Protein AF-R7G7U0-F1 (afdb_monomer)

Structure (mmCIF, N/CA/C/O backbone):
data_AF-R7G7U0-F1
#
_entry.id   AF-R7G7U0-F1
#
loop_
_atom_site.group_PDB
_atom_site.id
_atom_site.type_symbol
_atom_site.label_atom_id
_atom_site.label_alt_id
_atom_site.label_comp_id
_atom_site.label_asym_id
_atom_site.label_entity_id
_atom_site.label_seq_id
_atom_site.pdbx_PDB_ins_code
_atom_site.Cartn_x
_atom_site.Cartn_y
_atom_site.Cartn_z
_atom_site.occupancy
_atom_site.B_iso_or_equiv
_atom_site.auth_seq_id
_atom_site.auth_comp_id
_atom_site.auth_asym_id
_atom_site.auth_atom_id
_atom_site.pdbx_PDB_model_num
ATOM 1 N N . MET A 1 1 ? 10.341 2.850 2.775 1.00 69.00 1 MET A N 1
ATOM 2 C CA . MET A 1 1 ? 10.466 1.374 2.747 1.00 69.00 1 MET A CA 1
ATOM 3 C C . MET A 1 1 ? 9.469 0.712 1.801 1.00 69.00 1 MET A C 1
ATOM 5 O O . MET A 1 1 ? 9.904 -0.131 1.030 1.00 69.00 1 MET A O 1
ATOM 9 N N . GLY A 1 2 ? 8.189 1.120 1.785 1.00 83.19 2 GLY A N 1
ATOM 10 C CA . GLY A 1 2 ? 7.154 0.522 0.919 1.00 83.19 2 GLY A CA 1
ATOM 11 C C . GLY A 1 2 ? 7.521 0.407 -0.568 1.00 83.19 2 GLY A C 1
ATOM 12 O O . GLY A 1 2 ? 7.420 -0.680 -1.118 1.00 83.19 2 GLY A O 1
ATOM 13 N N . ILE A 1 3 ? 8.057 1.471 -1.183 1.00 89.25 3 ILE A N 1
ATOM 14 C CA . ILE A 1 3 ? 8.444 1.461 -2.610 1.00 89.25 3 ILE A CA 1
ATOM 15 C C . ILE A 1 3 ? 9.543 0.430 -2.893 1.00 89.25 3 ILE A C 1
ATOM 17 O O . ILE A 1 3 ? 9.443 -0.331 -3.847 1.00 89.25 3 ILE A O 1
ATOM 21 N N . VAL A 1 4 ? 10.581 0.386 -2.052 1.00 91.31 4 VAL A N 1
ATOM 22 C CA . VAL A 1 4 ? 11.732 -0.514 -2.235 1.00 91.31 4 VAL A CA 1
ATOM 23 C C . VAL A 1 4 ? 11.305 -1.975 -2.089 1.00 91.31 4 VAL A C 1
ATOM 25 O O . VAL A 1 4 ? 11.663 -2.803 -2.920 1.00 91.31 4 VAL A O 1
ATOM 28 N N . LEU A 1 5 ? 10.495 -2.281 -1.070 1.00 90.25 5 LEU A N 1
ATOM 29 C CA . LEU A 1 5 ? 9.931 -3.617 -0.856 1.00 90.25 5 LEU A CA 1
ATOM 30 C C . LEU A 1 5 ?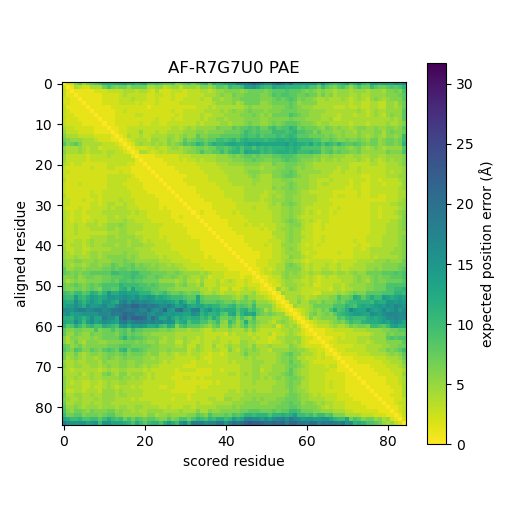 8.980 -4.025 -1.985 1.00 90.25 5 LEU A C 1
ATOM 32 O O . LEU A 1 5 ? 9.085 -5.139 -2.488 1.00 90.25 5 LEU A O 1
ATOM 36 N N . SER A 1 6 ? 8.100 -3.119 -2.418 1.00 88.75 6 SER A N 1
ATOM 37 C CA . SER A 1 6 ? 7.187 -3.352 -3.541 1.00 88.75 6 SER A CA 1
ATOM 38 C C . SER A 1 6 ? 7.951 -3.637 -4.832 1.00 88.75 6 SER A C 1
ATOM 40 O O . SER A 1 6 ? 7.612 -4.573 -5.549 1.00 88.75 6 SER A O 1
ATOM 42 N N . PHE A 1 7 ? 9.006 -2.870 -5.111 1.00 91.25 7 PHE A N 1
ATOM 43 C CA . PHE A 1 7 ? 9.824 -3.060 -6.303 1.00 91.25 7 PHE A CA 1
ATOM 44 C C . PHE A 1 7 ? 10.603 -4.376 -6.253 1.00 91.25 7 PHE A C 1
ATOM 46 O O . PHE A 1 7 ? 10.581 -5.131 -7.220 1.00 91.25 7 PHE A O 1
ATOM 53 N N . ALA A 1 8 ? 11.238 -4.694 -5.121 1.00 92.44 8 ALA A N 1
ATOM 54 C CA . ALA A 1 8 ? 11.943 -5.963 -4.940 1.00 92.44 8 ALA A CA 1
ATOM 55 C C . ALA A 1 8 ? 10.998 -7.168 -5.089 1.00 92.44 8 ALA A C 1
ATOM 57 O O . ALA A 1 8 ? 11.337 -8.149 -5.751 1.00 92.44 8 ALA A O 1
ATOM 58 N N . PHE A 1 9 ? 9.791 -7.072 -4.526 1.00 91.31 9 PHE A N 1
ATOM 59 C CA . PHE A 1 9 ? 8.759 -8.095 -4.666 1.00 91.31 9 PHE A CA 1
ATOM 60 C C . PHE A 1 9 ? 8.301 -8.249 -6.122 1.00 91.31 9 PHE A C 1
ATOM 62 O O . PHE A 1 9 ? 8.246 -9.369 -6.628 1.00 91.31 9 PHE A O 1
ATOM 69 N N . ALA A 1 10 ? 8.029 -7.140 -6.817 1.00 88.69 10 ALA A N 1
ATOM 70 C CA . ALA A 1 10 ? 7.641 -7.150 -8.227 1.00 88.69 10 ALA A CA 1
ATOM 71 C C . ALA A 1 10 ? 8.743 -7.737 -9.120 1.00 88.69 10 ALA A C 1
ATOM 73 O O . ALA A 1 10 ? 8.449 -8.545 -9.997 1.00 88.69 10 ALA A O 1
ATOM 74 N N . TYR A 1 11 ? 10.006 -7.398 -8.861 1.00 90.12 11 TYR A N 1
ATOM 75 C CA . TYR A 1 11 ? 11.145 -7.931 -9.605 1.00 90.12 11 TYR A CA 1
ATOM 76 C C . TYR A 1 11 ? 11.273 -9.455 -9.463 1.00 90.12 11 TYR A C 1
ATOM 78 O O . TYR A 1 11 ? 11.560 -10.146 -10.437 1.00 90.12 11 TYR A O 1
ATOM 86 N N . PHE A 1 12 ? 11.016 -9.993 -8.265 1.00 92.06 12 PHE A N 1
ATOM 87 C CA . PHE A 1 12 ? 11.086 -11.433 -8.013 1.00 92.06 12 PHE A CA 1
ATOM 88 C C . PHE A 1 12 ? 9.865 -12.200 -8.551 1.00 92.06 12 PHE A C 1
ATOM 90 O O . PHE A 1 12 ? 10.017 -13.265 -9.144 1.00 92.06 12 PHE A O 1
ATOM 97 N N . MET A 1 13 ? 8.654 -11.670 -8.355 1.00 90.12 13 MET A N 1
ATOM 98 C CA . MET A 1 13 ? 7.402 -12.376 -8.668 1.00 90.12 13 MET A CA 1
ATOM 99 C C . MET A 1 13 ? 6.901 -12.162 -10.100 1.00 90.12 13 MET A C 1
ATOM 101 O O . MET A 1 13 ? 6.173 -13.005 -10.623 1.00 90.12 13 MET A O 1
ATOM 105 N N . LEU A 1 14 ? 7.265 -11.051 -10.747 1.00 87.19 14 LEU A N 1
ATOM 106 C CA . LEU A 1 14 ? 6.758 -10.663 -12.067 1.00 87.19 14 LEU A CA 1
ATOM 107 C C . LEU A 1 14 ? 7.886 -10.487 -13.101 1.00 87.19 14 LEU A C 1
ATOM 109 O O . LEU A 1 14 ? 7.904 -9.478 -13.800 1.00 87.19 14 LEU A O 1
ATOM 113 N N . PRO A 1 15 ? 8.797 -11.459 -13.297 1.00 82.50 15 PRO A N 1
ATOM 114 C CA . PRO A 1 15 ? 10.003 -11.283 -14.120 1.00 82.50 15 PRO A CA 1
ATOM 115 C C . PRO A 1 15 ? 9.735 -10.970 -15.604 1.00 82.50 15 PRO A C 1
ATOM 117 O O . PRO A 1 15 ? 10.642 -10.566 -16.323 1.00 82.50 15 PRO A O 1
ATOM 120 N N . LYS A 1 16 ? 8.500 -11.170 -16.082 1.00 84.38 16 LYS A N 1
ATOM 121 C CA . LYS A 1 16 ? 8.081 -10.873 -17.462 1.00 84.38 16 LYS A CA 1
ATOM 122 C C . LYS A 1 16 ? 7.583 -9.436 -17.664 1.00 84.38 16 LYS A C 1
ATOM 124 O O . LYS A 1 16 ? 7.353 -9.041 -18.802 1.00 84.38 16 LYS A O 1
ATOM 129 N N . LEU A 1 17 ? 7.359 -8.679 -16.590 1.00 83.69 17 LEU A N 1
ATOM 130 C CA . LEU A 1 17 ? 6.858 -7.310 -16.671 1.00 83.69 17 LEU A CA 1
ATOM 131 C C . LEU A 1 17 ? 8.007 -6.341 -16.990 1.00 83.69 17 LEU A C 1
ATOM 133 O O . LEU A 1 17 ? 9.143 -6.551 -16.575 1.00 83.69 17 LEU A O 1
ATOM 137 N N . SER A 1 18 ? 7.719 -5.258 -17.714 1.00 88.38 18 SER A N 1
ATOM 138 C CA . SER A 1 18 ? 8.718 -4.214 -17.974 1.00 88.38 18 SER A CA 1
ATOM 139 C C . SER A 1 18 ? 9.199 -3.573 -16.668 1.00 88.38 18 SER A C 1
ATOM 141 O O . SER A 1 18 ? 8.384 -3.162 -15.839 1.00 88.38 18 SER A O 1
ATOM 143 N N . THR A 1 19 ? 10.515 -3.410 -16.506 1.00 87.69 19 THR A N 1
ATOM 144 C CA . THR A 1 19 ? 11.128 -2.768 -15.329 1.00 87.69 19 THR A CA 1
ATOM 145 C C . THR A 1 19 ? 10.584 -1.356 -15.093 1.00 87.69 19 THR A C 1
ATOM 147 O O . THR A 1 19 ? 10.386 -0.943 -13.950 1.00 87.69 19 THR A O 1
ATOM 150 N N . THR A 1 20 ? 10.272 -0.622 -16.165 1.00 86.75 20 THR A N 1
ATOM 151 C CA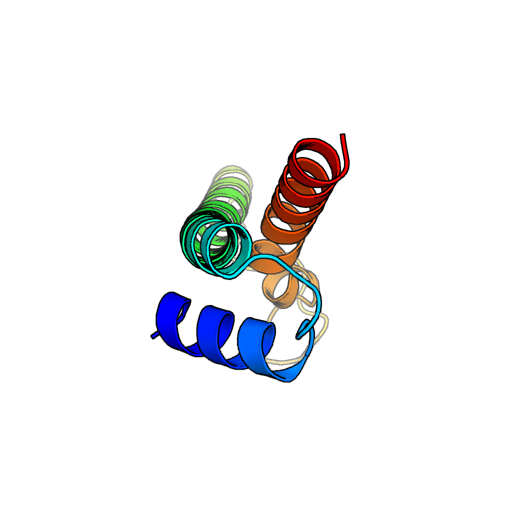 . THR A 1 20 ? 9.663 0.713 -16.080 1.00 86.75 20 THR A CA 1
ATOM 152 C C . THR A 1 20 ? 8.252 0.644 -15.496 1.00 86.75 20 THR A C 1
ATOM 154 O O . THR A 1 20 ? 7.909 1.438 -14.621 1.00 86.75 20 THR A O 1
ATOM 157 N N . ALA A 1 21 ? 7.451 -0.341 -15.915 1.00 86.75 21 ALA A N 1
ATOM 158 C CA . ALA A 1 21 ? 6.114 -0.564 -15.367 1.00 86.75 21 ALA A CA 1
ATOM 159 C C . ALA A 1 21 ? 6.175 -0.995 -13.891 1.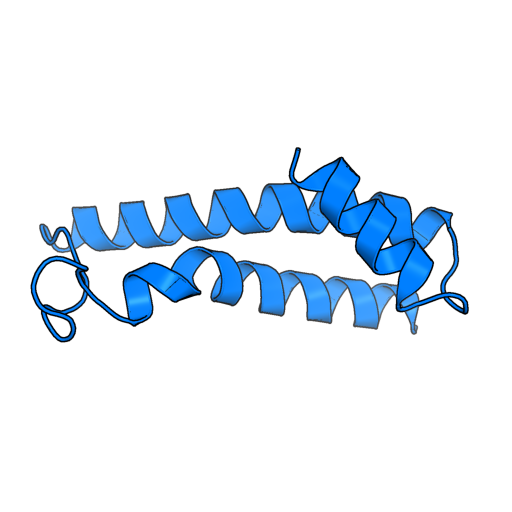00 86.75 21 ALA A C 1
ATOM 161 O O . ALA A 1 21 ? 5.383 -0.515 -13.083 1.00 86.75 21 ALA A O 1
ATOM 162 N N . MET A 1 22 ? 7.157 -1.821 -13.507 1.00 89.38 22 MET A N 1
ATOM 163 C CA . MET A 1 22 ? 7.388 -2.188 -12.103 1.00 89.38 22 MET A CA 1
ATOM 164 C C . MET A 1 22 ? 7.717 -0.973 -11.232 1.00 89.38 22 MET A C 1
ATOM 166 O O . MET A 1 22 ? 7.197 -0.854 -10.122 1.00 89.38 22 MET A O 1
ATOM 170 N N . LEU A 1 23 ? 8.575 -0.070 -11.718 1.00 90.44 23 LEU A N 1
ATOM 171 C CA . LEU A 1 23 ? 8.966 1.134 -10.987 1.00 90.44 23 LEU A CA 1
ATOM 172 C C . LEU A 1 23 ? 7.766 2.068 -10.789 1.00 90.44 23 LEU A C 1
ATOM 174 O O . LEU A 1 23 ? 7.473 2.463 -9.660 1.00 90.44 23 LEU A O 1
ATOM 178 N N . ILE A 1 24 ? 7.044 2.367 -11.875 1.00 89.50 24 ILE A N 1
ATOM 179 C CA . ILE A 1 24 ? 5.850 3.222 -11.847 1.00 89.50 24 ILE A CA 1
ATOM 180 C C . ILE A 1 24 ? 4.792 2.608 -10.930 1.00 89.50 24 ILE A C 1
ATOM 182 O O . ILE A 1 24 ? 4.303 3.281 -10.024 1.00 89.50 24 ILE A O 1
ATOM 186 N N . GLY A 1 25 ? 4.498 1.316 -11.102 1.00 90.25 25 GLY A N 1
ATOM 187 C CA . GLY A 1 25 ? 3.554 0.589 -10.260 1.00 90.25 25 GLY A CA 1
ATOM 188 C C . GLY A 1 25 ? 3.939 0.648 -8.783 1.00 90.25 25 GLY A C 1
ATOM 189 O O . GLY A 1 25 ? 3.106 0.981 -7.951 1.00 90.25 25 GLY A O 1
ATOM 190 N N . SER A 1 26 ? 5.209 0.429 -8.441 1.00 92.19 26 SER A N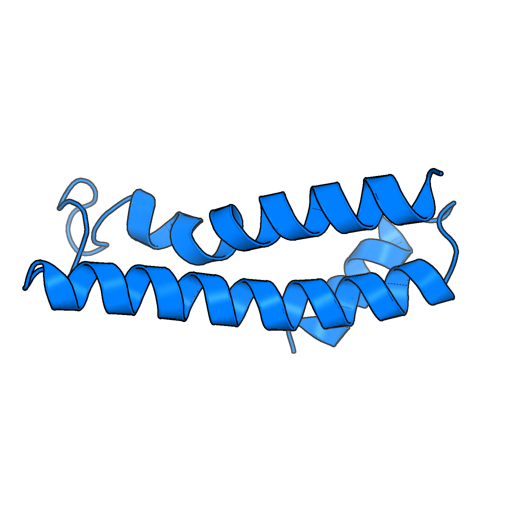 1
ATOM 191 C CA . SER A 1 26 ? 5.673 0.450 -7.044 1.00 92.19 26 SER A CA 1
ATOM 192 C C . SER A 1 26 ? 5.516 1.819 -6.374 1.00 92.19 26 SER A C 1
ATOM 194 O O . SER A 1 26 ? 5.195 1.894 -5.184 1.00 92.19 26 SER A O 1
ATOM 196 N N . ILE A 1 27 ? 5.724 2.903 -7.126 1.00 92.12 27 ILE A N 1
ATOM 197 C CA . ILE A 1 27 ? 5.520 4.275 -6.643 1.00 92.12 27 ILE A CA 1
ATOM 198 C C . ILE A 1 27 ? 4.028 4.542 -6.448 1.00 92.12 27 ILE A C 1
ATOM 200 O O . ILE A 1 27 ? 3.624 4.937 -5.354 1.00 92.12 27 ILE A O 1
ATOM 204 N N . VAL A 1 28 ? 3.216 4.279 -7.478 1.00 92.00 28 VAL A N 1
ATOM 205 C CA . VAL A 1 28 ? 1.765 4.503 -7.446 1.00 92.00 28 VAL A CA 1
ATOM 206 C C . VAL A 1 28 ? 1.146 3.743 -6.279 1.00 92.00 28 VAL A C 1
ATOM 208 O O . VAL A 1 28 ? 0.537 4.366 -5.418 1.00 92.00 28 VAL A O 1
ATOM 211 N N . MET A 1 29 ? 1.416 2.440 -6.179 1.00 91.75 29 MET A N 1
ATOM 212 C CA . MET A 1 29 ? 0.869 1.554 -5.147 1.00 91.75 29 MET A CA 1
ATOM 213 C C . MET A 1 29 ? 1.264 1.957 -3.722 1.00 91.75 29 MET A C 1
ATOM 215 O O . MET A 1 29 ? 0.499 1.782 -2.772 1.00 91.75 29 MET A O 1
ATOM 219 N N . SER A 1 30 ? 2.467 2.510 -3.544 1.00 92.88 30 SER A N 1
ATOM 220 C CA . SER A 1 30 ? 2.907 2.998 -2.233 1.00 92.88 30 SER A CA 1
ATOM 221 C C . SER A 1 30 ? 2.163 4.263 -1.807 1.00 92.88 30 SER A C 1
ATOM 223 O O . SER A 1 30 ? 1.883 4.434 -0.621 1.00 92.88 30 SER A O 1
ATOM 225 N N . ILE A 1 31 ? 1.852 5.144 -2.759 1.00 92.56 31 ILE A N 1
ATOM 226 C CA . ILE A 1 31 ? 1.116 6.388 -2.510 1.00 92.56 31 ILE A CA 1
ATOM 227 C C . ILE A 1 31 ? -0.366 6.077 -2.290 1.00 92.56 31 ILE A C 1
ATOM 229 O O . ILE A 1 31 ? -0.949 6.514 -1.300 1.00 92.56 31 ILE A O 1
ATOM 233 N N . THR A 1 32 ? -0.974 5.276 -3.165 1.00 92.75 32 THR A N 1
ATOM 234 C CA . THR A 1 32 ? -2.397 4.925 -3.088 1.00 92.75 32 THR A CA 1
ATOM 235 C C . THR A 1 32 ? -2.722 4.115 -1.840 1.00 92.75 32 THR A C 1
ATOM 237 O O . THR A 1 32 ? -3.771 4.341 -1.246 1.00 92.75 32 THR A O 1
ATOM 240 N N . GLY A 1 33 ? -1.817 3.250 -1.369 1.00 92.19 33 GLY A N 1
ATOM 241 C CA . GLY A 1 33 ? -1.987 2.563 -0.085 1.00 92.19 33 GLY A CA 1
ATOM 242 C C . GLY A 1 33 ? -2.094 3.524 1.108 1.00 92.19 33 GLY A C 1
ATOM 243 O O . GLY A 1 33 ? -2.982 3.364 1.942 1.00 92.19 33 GLY A O 1
ATOM 244 N N . GLN A 1 34 ? -1.249 4.562 1.164 1.00 92.88 34 GLN A N 1
ATOM 245 C CA . GLN A 1 34 ? -1.313 5.583 2.222 1.00 92.88 34 GLN A CA 1
ATOM 246 C C . GLN A 1 34 ? -2.579 6.437 2.105 1.00 92.88 34 GLN A C 1
ATOM 248 O O . GLN A 1 34 ? -3.234 6.717 3.105 1.00 92.88 34 GLN A O 1
ATOM 253 N N . ILE A 1 35 ? -2.950 6.823 0.881 1.00 92.94 35 ILE A N 1
ATOM 254 C CA . ILE A 1 35 ? -4.184 7.577 0.630 1.00 92.94 35 ILE A CA 1
ATOM 255 C C . ILE A 1 35 ? -5.411 6.765 1.056 1.00 92.94 35 ILE A C 1
ATOM 257 O O . ILE A 1 35 ? -6.307 7.322 1.682 1.00 92.94 35 ILE A O 1
ATOM 261 N N . GLY A 1 36 ? -5.446 5.463 0.759 1.00 91.75 36 GLY A N 1
ATOM 262 C CA . GLY A 1 36 ? -6.529 4.569 1.169 1.00 91.75 36 GLY A CA 1
ATOM 263 C C . GLY A 1 36 ? -6.713 4.532 2.684 1.00 91.75 36 GLY A C 1
ATOM 264 O O . GLY A 1 36 ? -7.824 4.727 3.173 1.00 91.75 36 GLY A O 1
ATOM 265 N N . ASP A 1 37 ? -5.614 4.383 3.423 1.00 91.38 37 ASP A N 1
ATOM 266 C CA . ASP A 1 37 ? -5.619 4.381 4.891 1.00 91.38 37 ASP A CA 1
ATOM 267 C C . ASP A 1 37 ? -6.154 5.701 5.476 1.00 91.38 37 ASP A C 1
ATOM 269 O O . ASP A 1 37 ? -6.997 5.722 6.380 1.00 91.38 37 ASP A O 1
ATOM 273 N N . LEU A 1 38 ? -5.725 6.830 4.901 1.00 93.31 38 LEU A N 1
ATOM 274 C CA . LEU A 1 38 ? -6.198 8.158 5.291 1.00 93.31 38 LEU A CA 1
ATOM 275 C C . LEU A 1 38 ? -7.675 8.372 4.940 1.00 93.31 38 LEU A C 1
ATOM 277 O O . LEU A 1 38 ? -8.412 8.946 5.742 1.00 93.31 38 LEU A O 1
ATOM 281 N N . ALA A 1 39 ? -8.123 7.902 3.774 1.00 92.50 39 ALA A N 1
ATOM 282 C CA . ALA A 1 39 ? -9.511 8.012 3.340 1.00 92.50 39 ALA A CA 1
ATOM 283 C C . ALA A 1 39 ? -10.444 7.239 4.280 1.00 92.50 39 ALA A C 1
ATOM 285 O O . ALA A 1 39 ? -11.429 7.794 4.772 1.00 92.50 39 ALA A O 1
ATOM 286 N N . PHE A 1 40 ? -10.101 5.993 4.612 1.00 92.25 40 PHE A N 1
ATOM 287 C CA . PHE A 1 40 ? -10.860 5.197 5.575 1.00 92.25 40 PHE A CA 1
ATOM 288 C C . PHE A 1 40 ? -10.800 5.784 6.986 1.00 92.25 40 PHE A C 1
ATOM 290 O O . PHE A 1 40 ? -11.824 5.863 7.666 1.00 92.25 40 PHE A O 1
ATOM 297 N N . SER A 1 41 ? -9.647 6.305 7.407 1.00 92.06 41 SER A N 1
ATOM 298 C CA . SER A 1 41 ? -9.531 7.043 8.666 1.00 92.06 41 SER A CA 1
ATOM 299 C C . SER A 1 41 ? -10.447 8.271 8.709 1.00 92.06 41 SER A C 1
ATOM 301 O O . SER A 1 41 ? -11.126 8.488 9.714 1.00 92.06 41 SER A O 1
ATOM 303 N N . ALA A 1 42 ? -10.536 9.047 7.626 1.00 93.44 42 ALA A N 1
ATOM 304 C CA . ALA A 1 42 ? -11.435 10.196 7.530 1.00 93.44 42 ALA A CA 1
ATOM 305 C C . ALA A 1 42 ? -12.914 9.778 7.589 1.00 93.44 42 ALA A C 1
ATOM 307 O O . ALA A 1 42 ? -13.699 10.400 8.308 1.00 93.44 42 ALA A O 1
ATOM 308 N N . ILE A 1 43 ? -13.285 8.685 6.909 1.00 93.12 43 ILE A N 1
ATOM 309 C CA . ILE A 1 43 ? -14.631 8.099 6.990 1.00 93.12 43 ILE A CA 1
ATOM 310 C C . ILE A 1 43 ? -14.969 7.765 8.447 1.00 93.12 43 ILE A C 1
ATOM 312 O O . ILE A 1 43 ? -16.003 8.207 8.947 1.00 93.12 43 ILE A O 1
ATOM 316 N N . LYS A 1 44 ? -14.073 7.086 9.173 1.00 93.31 44 LYS A N 1
ATOM 317 C CA . LYS A 1 44 ? -14.279 6.754 10.593 1.00 93.31 44 LYS A CA 1
ATOM 318 C C . LYS A 1 44 ? -14.542 7.998 11.450 1.00 93.31 44 LYS A C 1
ATOM 320 O O . LYS A 1 44 ? -15.472 8.009 12.259 1.00 93.31 44 LYS A O 1
ATOM 325 N N . ARG A 1 45 ? -13.803 9.092 11.219 1.00 94.56 45 ARG A N 1
ATOM 326 C CA . ARG A 1 45 ? -14.008 10.365 11.938 1.00 94.56 45 ARG A CA 1
ATOM 327 C C . ARG A 1 45 ? -15.345 11.031 11.627 1.00 94.56 45 ARG A C 1
ATOM 329 O O . ARG A 1 45 ? -15.957 11.561 12.553 1.00 94.56 45 ARG A O 1
ATOM 336 N N . ASN A 1 46 ? -15.836 10.940 10.392 1.00 95.81 46 ASN A N 1
ATOM 337 C CA . ASN A 1 46 ? -17.161 11.460 10.033 1.00 95.81 46 ASN A CA 1
ATOM 338 C C . ASN A 1 46 ? -18.290 10.745 10.788 1.00 95.81 46 ASN A C 1
ATOM 340 O O . ASN A 1 46 ? -19.249 11.386 11.213 1.00 95.81 46 ASN A O 1
ATOM 344 N N . PHE A 1 47 ? -18.146 9.441 11.033 1.00 94.31 47 PHE A N 1
ATOM 345 C CA . PHE A 1 47 ? -19.101 8.659 11.824 1.00 94.31 47 PHE A CA 1
ATOM 346 C C . PHE A 1 47 ? -18.819 8.682 13.336 1.00 94.31 47 PHE A C 1
ATOM 348 O O . PHE A 1 47 ? -19.520 8.020 14.096 1.00 94.31 47 PHE A O 1
ATOM 355 N N . LYS A 1 48 ? -17.821 9.456 13.794 1.00 93.69 48 LYS A N 1
ATOM 356 C CA . LYS A 1 48 ? -17.371 9.527 15.199 1.00 93.69 48 LYS A CA 1
ATOM 357 C C . LYS A 1 48 ? -16.978 8.165 15.792 1.00 93.69 48 LYS A C 1
ATOM 359 O O . LYS A 1 48 ? -17.028 7.983 17.006 1.00 93.69 48 LYS A O 1
ATOM 364 N N . ILE A 1 49 ? -16.544 7.236 14.944 1.00 92.38 49 ILE A N 1
ATOM 365 C CA . ILE A 1 49 ? -16.028 5.921 15.337 1.00 92.38 49 ILE A CA 1
ATOM 366 C C . ILE A 1 49 ? -14.500 5.893 15.218 1.00 92.38 49 ILE A C 1
ATOM 368 O O . ILE A 1 49 ? -13.891 6.728 14.541 1.00 92.38 49 ILE A O 1
ATOM 372 N N . LYS A 1 50 ? -13.864 4.948 15.914 1.00 87.38 50 LYS A N 1
ATOM 373 C CA . LYS A 1 50 ? -12.410 4.729 15.847 1.00 87.38 50 LYS A CA 1
ATOM 374 C C . LYS A 1 50 ? -12.046 3.505 15.009 1.00 87.38 50 LYS A C 1
ATOM 376 O O . LYS A 1 50 ? -11.113 3.602 14.218 1.00 87.38 50 LYS A O 1
ATOM 381 N N . ASP A 1 51 ? -12.804 2.428 15.181 1.00 88.81 51 ASP A N 1
ATOM 382 C CA . ASP A 1 51 ? -12.622 1.123 14.549 1.00 88.81 51 ASP A CA 1
ATOM 383 C C . ASP A 1 51 ? -13.970 0.697 13.939 1.00 88.81 51 ASP A C 1
ATOM 385 O O . ASP A 1 51 ? -15.031 1.076 14.448 1.00 88.81 51 ASP A O 1
ATOM 389 N N . PHE A 1 52 ? -13.959 -0.047 12.831 1.00 87.06 52 PHE A N 1
ATOM 390 C CA . PHE A 1 52 ? -15.195 -0.445 12.133 1.00 87.06 52 PHE A CA 1
ATOM 391 C C . PHE A 1 52 ? -15.978 -1.550 12.856 1.00 87.06 52 PHE A C 1
ATOM 393 O O . PHE A 1 52 ? -17.174 -1.718 12.622 1.00 87.06 52 PHE A O 1
ATOM 400 N N . SER A 1 53 ? -15.310 -2.325 13.709 1.00 86.69 53 SER A N 1
ATOM 401 C CA . SER A 1 53 ? -15.9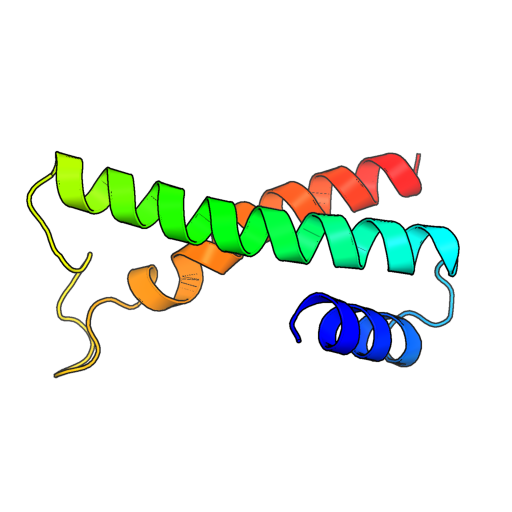09 -3.380 14.536 1.00 86.69 53 SER A CA 1
ATOM 402 C C . SER A 1 53 ? -14.943 -3.770 15.656 1.00 86.69 53 SER A C 1
ATOM 404 O O . SER A 1 53 ? -13.749 -3.555 15.504 1.00 86.69 53 SER A O 1
ATOM 406 N N . ASP A 1 54 ? -15.422 -4.441 16.703 1.00 84.75 54 ASP A N 1
ATOM 407 C CA . ASP A 1 54 ? -14.584 -5.040 17.761 1.00 84.75 54 ASP A CA 1
ATOM 408 C C . ASP A 1 54 ? -14.430 -6.565 17.588 1.00 84.75 54 ASP A C 1
ATOM 410 O O . ASP A 1 54 ? -14.371 -7.327 18.552 1.00 84.75 54 ASP A O 1
ATOM 414 N N . LEU A 1 55 ? -14.404 -7.046 16.337 1.00 85.00 55 LEU A N 1
ATOM 415 C CA . LEU A 1 55 ? -14.412 -8.486 16.052 1.00 85.00 55 LEU A CA 1
ATOM 416 C C . LEU A 1 55 ? -13.173 -9.209 16.610 1.00 85.00 55 LEU A C 1
ATOM 418 O O . LEU A 1 55 ? -13.274 -10.363 17.024 1.00 85.00 55 LEU A O 1
ATOM 422 N N . LEU A 1 56 ? -12.010 -8.546 16.619 1.00 78.50 56 LEU A N 1
ATOM 423 C CA . LEU A 1 56 ? -10.781 -9.086 17.193 1.00 78.50 56 LEU A CA 1
ATOM 424 C C . LEU A 1 56 ? -10.481 -8.387 18.528 1.00 78.50 56 LEU A C 1
ATOM 426 O O . LEU A 1 56 ? -10.176 -7.188 18.532 1.00 78.50 56 LEU A O 1
ATOM 430 N N . PRO A 1 57 ? -10.505 -9.112 19.661 1.00 78.38 57 PRO A N 1
ATOM 431 C CA . PRO A 1 57 ? -10.300 -8.509 20.971 1.00 78.38 57 PRO A CA 1
ATOM 432 C C . PRO A 1 57 ? -8.935 -7.807 21.045 1.00 78.38 57 PRO A C 1
ATOM 434 O O . PRO A 1 57 ? -7.881 -8.411 20.839 1.00 78.38 57 PRO A O 1
ATOM 437 N N . GLY A 1 58 ? -8.964 -6.497 21.301 1.00 77.75 58 GLY A N 1
ATOM 438 C CA . GLY A 1 58 ? -7.778 -5.639 21.395 1.00 77.75 58 GLY A CA 1
ATOM 439 C C . GLY A 1 58 ? -7.117 -5.255 20.063 1.00 77.75 58 GLY A C 1
ATOM 440 O O . GLY A 1 58 ? -6.109 -4.553 20.085 1.00 77.75 58 GLY A O 1
ATOM 441 N N . HIS A 1 59 ? -7.648 -5.692 18.916 1.00 78.31 59 HIS A N 1
ATOM 442 C CA . HIS A 1 59 ? -7.044 -5.469 17.592 1.00 78.31 59 HIS A CA 1
ATOM 443 C C . HIS A 1 59 ? -7.884 -4.609 16.643 1.00 78.31 59 HIS A C 1
ATOM 445 O O . HIS A 1 59 ? -7.370 -4.253 15.576 1.00 78.31 59 HIS A O 1
ATOM 451 N N . GLY A 1 60 ? -9.114 -4.272 17.044 1.00 82.12 60 GLY A N 1
ATOM 452 C CA . GLY A 1 60 ? -10.065 -3.498 16.253 1.00 82.12 60 GLY A CA 1
ATOM 453 C C . GLY A 1 60 ? -10.770 -4.348 15.198 1.00 82.12 60 GLY A C 1
ATOM 454 O O . GLY A 1 60 ? -10.931 -5.567 15.348 1.00 82.12 60 GLY A O 1
ATOM 455 N N . GLY A 1 61 ? -11.199 -3.701 14.116 1.00 86.31 61 GLY A N 1
ATOM 456 C CA . GLY A 1 61 ? -11.969 -4.353 13.072 1.00 86.31 61 GLY A CA 1
ATOM 457 C C . GLY A 1 61 ? -11.100 -5.064 12.049 1.00 86.31 61 GLY A C 1
ATOM 458 O O . GLY A 1 61 ? -9.988 -4.647 11.742 1.00 86.31 61 GLY A O 1
ATOM 459 N N . VAL A 1 62 ? -11.643 -6.122 11.443 1.00 88.06 62 VAL A N 1
ATOM 460 C CA . VAL A 1 62 ? -11.004 -6.752 10.273 1.00 88.06 62 VAL A CA 1
ATOM 461 C C . VAL A 1 62 ? -10.893 -5.748 9.129 1.00 88.06 62 VAL A C 1
ATOM 463 O O . VAL A 1 62 ? -9.879 -5.727 8.439 1.00 88.06 62 VAL A O 1
ATOM 466 N N . LEU A 1 63 ? -11.897 -4.878 8.968 1.00 86.38 63 LEU A N 1
ATOM 467 C CA . LEU A 1 63 ? -11.886 -3.840 7.940 1.00 86.38 63 LEU A CA 1
ATOM 468 C C . LEU A 1 63 ? -10.749 -2.826 8.142 1.00 86.38 63 LEU A C 1
ATOM 470 O O . LEU A 1 63 ? -10.199 -2.390 7.140 1.00 86.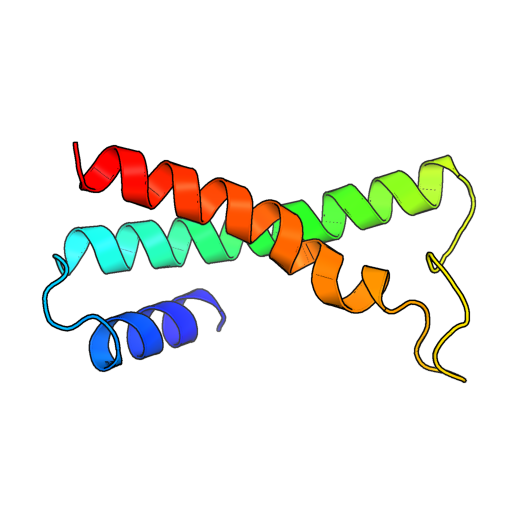38 63 LEU A O 1
ATOM 474 N N . ASP A 1 64 ? -10.345 -2.564 9.395 1.00 85.94 64 ASP A N 1
ATOM 475 C CA . ASP A 1 64 ? -9.202 -1.705 9.769 1.00 85.94 64 ASP A CA 1
ATOM 476 C C . ASP A 1 64 ? -7.823 -2.328 9.445 1.00 85.94 64 ASP A C 1
ATOM 478 O O . ASP A 1 64 ? -6.769 -1.771 9.759 1.00 85.94 64 ASP A O 1
ATOM 482 N N . ARG A 1 65 ? -7.804 -3.536 8.868 1.00 86.44 65 ARG A N 1
ATOM 483 C CA . ARG A 1 65 ? -6.587 -4.200 8.372 1.00 86.44 65 ARG A CA 1
ATOM 484 C C . ARG A 1 65 ? -6.504 -4.232 6.854 1.00 86.44 65 ARG A C 1
ATOM 486 O O . ARG A 1 65 ? -5.451 -4.571 6.314 1.00 86.44 65 ARG A O 1
ATOM 493 N N . VAL A 1 66 ? -7.602 -3.928 6.170 1.00 87.00 66 VAL A N 1
ATOM 494 C CA . VAL A 1 66 ? -7.735 -4.034 4.710 1.00 87.00 66 VAL A CA 1
ATOM 495 C C . VAL A 1 66 ? -8.093 -2.698 4.060 1.00 87.00 66 VAL A C 1
ATOM 497 O O . VAL A 1 66 ? -8.153 -2.626 2.840 1.00 87.00 66 VAL A O 1
ATOM 500 N N . ASP A 1 67 ? -8.262 -1.627 4.826 1.00 85.50 67 ASP A N 1
ATOM 501 C CA . ASP A 1 67 ? -8.581 -0.266 4.384 1.00 85.50 67 ASP A CA 1
ATOM 502 C C . ASP A 1 67 ? -7.557 0.265 3.372 1.00 85.50 67 ASP A C 1
ATOM 504 O O . ASP A 1 67 ? -7.921 0.684 2.269 1.00 85.50 67 ASP A O 1
ATOM 508 N N . SER A 1 68 ? -6.266 0.158 3.690 1.00 84.31 68 SER A N 1
ATOM 509 C CA . SER A 1 68 ? -5.198 0.517 2.748 1.00 84.31 68 SER A CA 1
ATOM 510 C C . SER A 1 68 ? -5.158 -0.407 1.525 1.00 84.31 68 SER A C 1
ATOM 512 O O . SER A 1 68 ? -4.901 0.057 0.417 1.00 84.31 68 SER A O 1
ATOM 514 N N . LEU A 1 69 ? -5.454 -1.701 1.691 1.00 87.06 69 LEU A N 1
ATOM 515 C CA . LEU A 1 69 ? -5.454 -2.693 0.610 1.00 87.06 69 LEU A CA 1
ATOM 516 C C . LEU A 1 69 ? -6.607 -2.485 -0.374 1.00 87.06 69 LEU A C 1
ATOM 518 O O . LEU A 1 69 ? -6.398 -2.643 -1.572 1.00 87.06 69 LEU A O 1
ATOM 522 N N . LEU A 1 70 ? -7.798 -2.118 0.102 1.00 89.06 70 LEU A N 1
ATOM 523 C CA . LEU A 1 70 ? -8.996 -1.963 -0.725 1.00 89.06 70 LEU A CA 1
ATOM 524 C C . LEU A 1 70 ? -8.806 -0.890 -1.794 1.00 89.06 70 LEU A C 1
ATOM 526 O O . LEU A 1 70 ? -9.012 -1.150 -2.980 1.00 89.06 70 LEU A O 1
ATOM 530 N N . PHE A 1 71 ? -8.361 0.301 -1.391 1.00 88.25 71 PHE A N 1
ATOM 531 C CA . PHE A 1 71 ? -8.102 1.380 -2.342 1.00 88.25 71 PHE A CA 1
ATOM 532 C C . PHE A 1 71 ? -6.936 1.030 -3.270 1.00 88.25 71 PHE A C 1
ATOM 534 O O . PHE A 1 71 ? -6.998 1.238 -4.483 1.00 88.25 71 PHE A O 1
ATOM 541 N N . ASN A 1 72 ? -5.889 0.426 -2.707 1.00 90.75 72 ASN A N 1
ATOM 542 C CA . ASN A 1 72 ? -4.708 0.045 -3.462 1.00 90.75 72 ASN A CA 1
ATOM 543 C C . ASN A 1 72 ? -5.016 -1.013 -4.532 1.00 90.75 72 ASN A C 1
ATOM 545 O O . ASN A 1 72 ? -4.498 -0.934 -5.639 1.00 90.75 72 ASN A O 1
ATOM 549 N N . PHE A 1 73 ? -5.906 -1.965 -4.245 1.00 90.50 73 PHE A N 1
ATOM 550 C CA . PHE A 1 73 ? -6.321 -3.009 -5.182 1.00 90.50 73 PHE A CA 1
ATOM 551 C C . PHE A 1 73 ? -7.062 -2.440 -6.398 1.00 90.50 73 PHE A C 1
ATOM 553 O O . PHE A 1 73 ? -6.798 -2.842 -7.531 1.00 90.50 73 PHE A O 1
ATOM 560 N N . VAL A 1 74 ? -7.941 -1.455 -6.183 1.00 90.62 74 VAL A N 1
ATOM 561 C CA . VAL A 1 74 ? -8.638 -0.753 -7.272 1.00 90.62 74 VAL A CA 1
ATOM 562 C C . VAL A 1 74 ? -7.637 -0.013 -8.164 1.00 90.62 74 VAL A C 1
ATOM 564 O O . VAL A 1 74 ? -7.679 -0.152 -9.388 1.00 90.62 74 VAL A O 1
ATOM 567 N N . CYS A 1 75 ? -6.692 0.720 -7.567 1.00 90.94 75 CYS A N 1
ATOM 568 C CA . CYS A 1 75 ? -5.641 1.409 -8.317 1.00 90.94 75 CYS A CA 1
ATOM 569 C C . CYS A 1 75 ? -4.728 0.434 -9.070 1.00 90.94 75 CYS A C 1
ATOM 571 O O . CYS A 1 75 ? -4.404 0.677 -10.230 1.00 90.94 75 CYS A O 1
ATOM 573 N N . PHE A 1 76 ? -4.356 -0.688 -8.451 1.00 89.44 76 PHE A N 1
ATOM 574 C CA . PHE A 1 76 ? -3.555 -1.733 -9.086 1.00 89.44 76 PHE A CA 1
ATOM 575 C C . PHE A 1 76 ? -4.216 -2.276 -10.346 1.00 89.44 76 PHE A C 1
ATOM 577 O O . PHE A 1 76 ? -3.571 -2.393 -11.387 1.00 89.44 76 PHE A O 1
ATOM 584 N N . TYR A 1 77 ? -5.510 -2.588 -10.253 1.00 89.69 77 TYR A N 1
ATOM 585 C CA . TYR A 1 77 ? -6.275 -3.084 -11.385 1.00 89.69 77 TYR A CA 1
ATOM 586 C C . TYR A 1 77 ? -6.290 -2.066 -12.529 1.00 89.69 77 TYR A C 1
ATOM 588 O O . TYR A 1 77 ? -5.998 -2.430 -13.66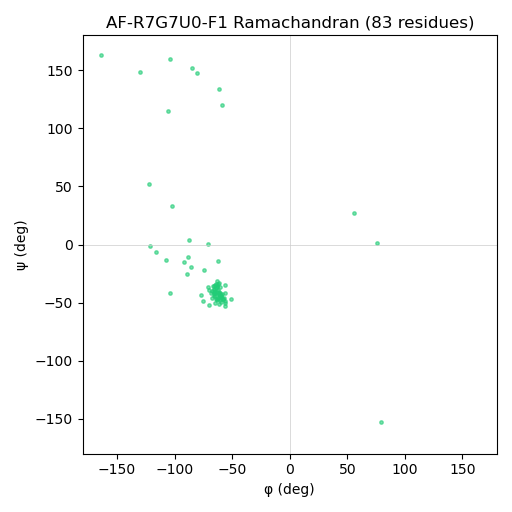4 1.00 89.69 77 TYR A O 1
ATOM 596 N N . MET A 1 78 ? -6.535 -0.783 -12.235 1.00 88.31 78 MET A N 1
ATOM 597 C CA . MET A 1 78 ? -6.479 0.274 -13.253 1.00 88.31 78 MET A CA 1
ATOM 598 C C . MET A 1 78 ? -5.099 0.372 -13.912 1.00 88.31 78 MET A C 1
ATOM 600 O O . MET A 1 78 ? -5.014 0.456 -15.133 1.00 88.31 78 MET A O 1
ATOM 604 N N . VAL A 1 79 ? -4.021 0.323 -13.125 1.00 86.69 79 VAL A N 1
ATOM 605 C CA . VAL A 1 79 ? -2.644 0.353 -13.641 1.00 86.69 79 VAL A CA 1
ATOM 606 C C . VAL A 1 79 ? -2.391 -0.837 -14.567 1.00 86.69 79 VAL A C 1
ATOM 608 O O . VAL A 1 79 ? -1.902 -0.650 -15.677 1.00 86.69 79 VAL A O 1
ATOM 611 N N . MET A 1 80 ? -2.769 -2.048 -14.155 1.00 84.31 80 MET A N 1
ATOM 612 C CA . MET A 1 80 ? -2.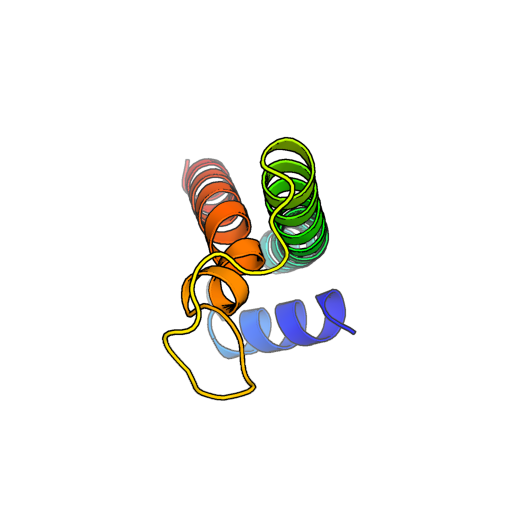615 -3.246 -14.983 1.00 84.31 80 MET A CA 1
ATOM 613 C C . MET A 1 80 ? -3.404 -3.151 -16.288 1.00 84.31 80 MET A C 1
ATOM 615 O O . MET A 1 80 ? -2.861 -3.468 -17.339 1.00 84.31 80 MET A O 1
ATOM 619 N N . VAL A 1 81 ? -4.645 -2.660 -16.243 1.00 87.25 81 VAL A N 1
ATOM 620 C CA . VAL A 1 81 ? -5.455 -2.442 -17.450 1.00 87.25 81 VAL A CA 1
ATOM 621 C C . VAL A 1 81 ? -4.767 -1.460 -18.400 1.00 87.25 81 VAL A C 1
ATOM 623 O O . VAL A 1 81 ? -4.664 -1.750 -19.584 1.00 87.25 81 VAL A O 1
ATOM 626 N N . VAL A 1 82 ? -4.242 -0.340 -17.895 1.00 84.69 82 VAL A N 1
ATOM 627 C CA . VAL A 1 82 ? -3.546 0.667 -18.719 1.00 84.69 82 VAL A CA 1
ATOM 628 C C . VAL A 1 82 ? -2.260 0.123 -19.350 1.00 84.69 82 VAL A C 1
ATOM 630 O O . VAL A 1 82 ? -1.932 0.519 -20.459 1.00 84.69 82 VAL A O 1
ATOM 633 N N . PHE A 1 83 ? -1.530 -0.766 -18.669 1.00 78.62 83 PHE A N 1
ATOM 634 C CA . PHE A 1 83 ? -0.293 -1.361 -19.195 1.00 78.62 83 PHE A CA 1
ATOM 635 C C . PHE A 1 83 ? -0.508 -2.612 -20.067 1.00 78.62 83 PHE A C 1
ATOM 637 O O . PHE A 1 83 ? 0.416 -3.002 -20.779 1.00 78.62 83 PHE A O 1
ATOM 644 N N . MET A 1 84 ? -1.663 -3.280 -19.968 1.00 72.00 84 MET A N 1
ATOM 645 C CA . MET A 1 84 ? -2.025 -4.438 -20.804 1.00 72.00 84 MET A CA 1
ATOM 646 C C . MET A 1 84 ? -2.790 -4.056 -22.081 1.00 72.00 84 MET A C 1
ATOM 648 O O . MET A 1 84 ? -2.923 -4.905 -22.964 1.00 72.00 84 MET A O 1
ATOM 652 N N . LEU A 1 85 ? -3.302 -2.824 -22.161 1.00 57.62 85 LEU A N 1
ATOM 653 C CA . LEU A 1 85 ? -3.799 -2.183 -23.385 1.00 57.62 85 LEU A CA 1
ATOM 654 C C . LEU A 1 85 ? -2.633 -1.657 -24.233 1.00 57.62 85 LEU A C 1
ATOM 656 O O . LEU A 1 85 ? -2.761 -1.729 -25.475 1.00 57.62 85 LEU A O 1
#

Radius of gyration: 15.43 Å; Cα contacts (8 Å, |Δi|>4): 69; chains: 1; bounding box: 31×24×45 Å

Sequence (85 aa):
MGIVLSFAFAYFMLPKLSTTAMLIGSIVMSITGQIGDLAFSAIKRNFKIKDFSDLLPGH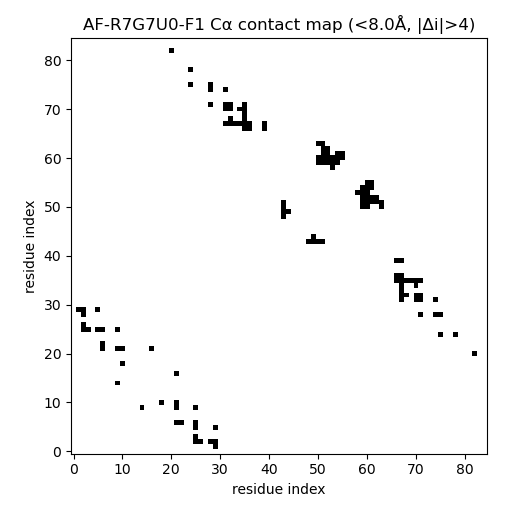GGVLDRVDSLLFNFVCFYMVMVVFML

Mean predicted aligned error: 5.01 Å

Nearest PDB structures (foldseek):
  4q2g-assembly1_A  TM=7.803E-01  e=3.740E-03  Thermotoga maritima MSB8
  4q2e-assembly1_A  TM=7.822E-01  e=5.004E-03  Thermotoga maritima MSB8

Organism: NCBI:txid1263076

Foldseek 3Di:
DQLVVQLVCCVVPPVPDDSVLSNVLSVQLVVQLVVQLVVVCVVCVVVPHRAPACPDPPPGDPCNVCSSVVRSVVVNVVSVVVRVD

InterPro domains:
  IPR000374 Phosphatidate cytidylyltransferase [PS01315] (41-67)

Solvent-accessible surface area (backbone atoms only — not comparable to full-atom values): 4706 Å² total; per-residue (Å²): 109,61,40,62,52,43,32,55,49,40,60,70,76,42,74,86,58,55,70,66,56,43,51,52,49,18,50,50,48,45,51,38,24,52,50,19,40,52,50,49,52,50,52,30,55,77,73,73,44,90,56,86,38,74,80,38,87,97,69,36,15,73,62,74,74,39,37,27,52,55,46,22,51,56,53,50,51,52,53,50,52,65,74,74,105

pLDDT: mean 87.92, std 5.88, range [57.62, 95.81]

Secondary structure (DSSP, 8-state):
-HHHHHHHHHHHH-TTS-HHHHHHHHHHHHHHHHHHHHHHHHHHHHTT-SSS---BTTTB-SGGGTHHHHHHHHHHHHHHHHHH-